Protein AF-A0A1W9R523-F1 (afdb_monomer_lite)

Sequence (179 aa):
MNIKEVKNIERLENEFDLQKASMLERKLRLLTDKHPDLKPIRKKLRELIKEYEAREWVDFENISDTKIEESDKAEMIVNYEQKFVNKRKESIRKKLKEFDMTQQDLGVLLGHPKSYMSELINGISQFTMKDLVIIHRILGTSLKTLIPTHLQSETKERVRESIRKLNKPKLGLRKADLV

Radius of gyration: 19.32 Å; chains: 1; bounding box: 48×48×49 Å

Foldseek 3Di:
DALVCLVVDPAQDFLLSLLVLVVVLVLVVVCCVVVVVSVVSSVSSVVRNVVCCVVQVPCVPPHDPVNVVRNVVSNVVVVVVVVLLVLLLVLLVVLCVVVVHDLVNLCVQLVHDPVVSVCCSSRNDDDDPSSLVSSCVPSVDDSVSVDPQADDPVVQVVVVVVCVVVPDPVDDDDPVNYD

pLDDT: mean 89.32, std 7.93, range [46.16, 97.75]

Secondary structure (DSSP, 8-state):
--TTGGGG-----SHHHHHHHHHHHHHHHHHTTT-GGGHHHHHHHHHHHHHHHHHHSS-TTS--HHHHHHHHHHHHHHHHHHHHHHHHHHHHHHHHHHTT--HHHHHHHHT--HHHHHHHHHTSSPPPHHHHHHHHHHH---HHHHS--SPPHHHHHHHHHHHHHHT-TT----GGG--

Structure (mmCIF, N/CA/C/O backbone):
data_AF-A0A1W9R523-F1
#
_entry.id   AF-A0A1W9R523-F1
#
loop_
_atom_site.group_PDB
_atom_site.id
_atom_site.type_symbol
_atom_site.label_atom_id
_atom_site.label_alt_id
_atom_site.label_comp_id
_atom_site.label_asym_id
_atom_site.label_entity_id
_atom_site.label_seq_id
_atom_site.pdbx_PDB_ins_code
_atom_site.Cartn_x
_atom_site.Cartn_y
_atom_site.Cartn_z
_atom_site.occupancy
_atom_site.B_iso_or_equiv
_atom_site.auth_seq_id
_atom_site.auth_comp_id
_atom_site.auth_asym_id
_atom_site.auth_atom_id
_atom_site.pdbx_PDB_model_num
ATOM 1 N N . MET A 1 1 ? -0.519 -2.131 -6.837 1.00 73.81 1 MET A N 1
ATOM 2 C CA . MET A 1 1 ? -0.362 -3.473 -6.246 1.00 73.81 1 MET A CA 1
ATOM 3 C C . MET A 1 1 ? -0.655 -3.463 -4.749 1.00 73.81 1 MET A C 1
ATOM 5 O O . MET A 1 1 ? 0.101 -2.896 -3.960 1.00 73.81 1 MET A O 1
ATOM 9 N N . ASN A 1 2 ? -1.743 -4.117 -4.355 1.00 81.19 2 ASN A N 1
ATOM 10 C CA . ASN A 1 2 ? -2.070 -4.491 -2.978 1.00 81.19 2 ASN A CA 1
ATOM 11 C C . ASN A 1 2 ? -2.261 -6.016 -2.858 1.00 81.19 2 ASN A C 1
ATOM 13 O O . ASN A 1 2 ? -2.304 -6.716 -3.863 1.00 81.19 2 ASN A O 1
ATOM 17 N N . ILE A 1 3 ? -2.390 -6.541 -1.633 1.00 83.94 3 ILE A N 1
ATOM 18 C CA . ILE A 1 3 ? -2.457 -7.995 -1.383 1.00 83.94 3 ILE A CA 1
ATOM 19 C C . ILE A 1 3 ? -3.607 -8.674 -2.148 1.00 83.94 3 ILE A C 1
ATOM 21 O O . ILE A 1 3 ? -3.431 -9.785 -2.644 1.00 83.94 3 ILE A O 1
ATOM 25 N N . LYS A 1 4 ? -4.773 -8.027 -2.268 1.00 83.50 4 LYS A N 1
ATOM 26 C CA . LYS A 1 4 ? -5.932 -8.603 -2.969 1.00 83.50 4 LYS A CA 1
ATOM 27 C C . LYS A 1 4 ? -5.755 -8.576 -4.491 1.00 83.50 4 LYS A C 1
ATOM 29 O O . LYS A 1 4 ? -6.160 -9.527 -5.153 1.00 83.50 4 LYS A O 1
ATOM 34 N N . GLU A 1 5 ? -5.098 -7.546 -5.021 1.00 86.38 5 GLU A N 1
ATOM 35 C CA . GLU A 1 5 ? -4.791 -7.389 -6.451 1.00 86.38 5 GLU A CA 1
ATOM 36 C C . GLU A 1 5 ? -3.804 -8.438 -6.972 1.00 86.38 5 GLU A C 1
ATOM 38 O O . GLU A 1 5 ? -3.907 -8.821 -8.132 1.00 86.38 5 GLU A O 1
ATOM 43 N N . VAL A 1 6 ? -2.896 -8.953 -6.130 1.00 89.19 6 VAL A N 1
ATOM 44 C CA . VAL A 1 6 ? -1.888 -9.962 -6.528 1.00 89.19 6 VAL A CA 1
ATOM 45 C C . VAL A 1 6 ? -2.514 -11.173 -7.220 1.00 89.19 6 VAL A C 1
ATOM 47 O O . VAL A 1 6 ? -1.904 -11.767 -8.108 1.00 89.19 6 VAL A O 1
ATOM 50 N N . LYS A 1 7 ? -3.749 -11.539 -6.855 1.00 86.50 7 LYS A N 1
ATOM 51 C CA . LYS A 1 7 ? -4.466 -12.652 -7.491 1.00 86.50 7 LYS A CA 1
ATOM 52 C C . LYS A 1 7 ? -4.590 -12.476 -9.007 1.00 86.50 7 LYS A C 1
ATOM 54 O O . LYS A 1 7 ? -4.496 -13.474 -9.714 1.00 86.50 7 LYS A O 1
ATOM 59 N N . ASN A 1 8 ? -4.691 -11.238 -9.480 1.00 89.56 8 ASN A N 1
ATOM 60 C CA . ASN A 1 8 ? -4.924 -10.891 -10.880 1.00 89.56 8 ASN A CA 1
ATOM 61 C C . ASN A 1 8 ? -3.641 -10.509 -11.633 1.00 89.56 8 ASN A C 1
ATOM 63 O O . ASN A 1 8 ? -3.706 -10.208 -12.816 1.00 89.56 8 ASN A O 1
ATOM 67 N N . ILE A 1 9 ? -2.485 -10.490 -10.964 1.00 92.44 9 ILE A N 1
ATOM 68 C CA . ILE A 1 9 ? -1.206 -10.184 -11.612 1.00 92.44 9 ILE A CA 1
ATOM 69 C C . ILE A 1 9 ? -0.705 -11.445 -12.305 1.00 92.44 9 ILE A C 1
ATOM 71 O O . ILE A 1 9 ? -0.580 -12.489 -11.662 1.00 92.44 9 ILE A O 1
ATOM 75 N N . GLU A 1 10 ? -0.442 -11.354 -13.602 1.00 92.50 10 GLU A N 1
ATOM 76 C CA . GLU A 1 10 ? 0.116 -12.461 -14.384 1.00 92.50 10 GLU A CA 1
ATOM 77 C C . GLU A 1 10 ? 1.642 -12.449 -14.363 1.00 92.50 10 GLU A C 1
ATOM 79 O O . GLU A 1 10 ? 2.243 -13.502 -14.192 1.00 92.50 10 GLU A O 1
ATOM 84 N N . ARG A 1 11 ? 2.256 -11.264 -14.457 1.00 94.69 11 ARG A N 1
ATOM 85 C CA . ARG A 1 11 ? 3.711 -11.081 -14.461 1.00 94.69 11 ARG A CA 1
ATOM 86 C C . ARG A 1 11 ? 4.110 -9.724 -13.876 1.00 94.69 11 ARG A C 1
ATOM 88 O O . ARG A 1 11 ? 3.278 -8.823 -13.784 1.00 94.69 11 ARG A O 1
ATOM 95 N N . LEU A 1 12 ? 5.375 -9.593 -13.478 1.00 95.19 12 LEU A N 1
ATOM 96 C CA . LEU A 1 12 ? 5.978 -8.316 -13.075 1.00 95.19 12 LEU A CA 1
ATOM 97 C C . LEU A 1 12 ? 6.635 -7.670 -14.303 1.00 95.19 12 LEU A C 1
ATOM 99 O O . LEU A 1 12 ? 7.341 -8.353 -15.055 1.00 95.19 12 LEU A O 1
ATOM 103 N N . GLU A 1 13 ? 6.395 -6.378 -14.519 1.00 92.56 13 GLU A N 1
ATOM 104 C CA . GLU A 1 13 ? 6.821 -5.690 -15.747 1.00 92.56 13 GLU A CA 1
ATOM 105 C C . GLU A 1 13 ? 8.107 -4.879 -15.560 1.00 92.56 13 GLU A C 1
ATOM 107 O O . GLU A 1 13 ? 8.824 -4.634 -16.522 1.00 92.56 13 GLU A O 1
ATOM 112 N N . ASN A 1 14 ? 8.400 -4.433 -14.337 1.00 91.56 14 ASN A N 1
ATOM 113 C CA . ASN A 1 14 ? 9.482 -3.487 -14.061 1.00 91.56 14 ASN A CA 1
ATOM 114 C C . ASN A 1 14 ? 10.008 -3.605 -12.618 1.00 91.56 14 ASN A C 1
ATOM 116 O O . ASN A 1 14 ? 9.437 -4.306 -11.778 1.00 91.56 14 ASN A O 1
ATOM 120 N N . GLU A 1 15 ? 11.076 -2.860 -12.311 1.00 93.50 15 GLU A N 1
ATOM 121 C CA . GLU A 1 15 ? 11.701 -2.846 -10.980 1.00 93.50 15 GLU A CA 1
ATOM 122 C C . GLU A 1 15 ? 10.746 -2.386 -9.875 1.00 93.50 15 GLU A C 1
ATOM 124 O O . GLU A 1 15 ? 10.794 -2.886 -8.753 1.00 93.50 15 GLU A O 1
ATOM 129 N N . PHE A 1 16 ? 9.819 -1.472 -10.171 1.00 91.50 16 PHE A N 1
ATOM 130 C CA . PHE A 1 16 ? 8.830 -1.044 -9.183 1.00 91.50 16 PHE A CA 1
ATOM 131 C C . PHE A 1 16 ? 7.885 -2.188 -8.793 1.00 91.50 16 PHE A C 1
ATOM 133 O O . PHE A 1 16 ? 7.612 -2.374 -7.601 1.00 91.50 16 PHE A O 1
ATOM 140 N N . ASP A 1 17 ? 7.440 -2.993 -9.759 1.00 93.81 17 ASP A N 1
ATOM 141 C CA . ASP A 1 17 ? 6.638 -4.190 -9.506 1.00 93.81 17 ASP A CA 1
ATOM 142 C C . ASP A 1 17 ? 7.416 -5.230 -8.695 1.00 93.81 17 ASP A C 1
ATOM 144 O O . ASP A 1 17 ? 6.865 -5.769 -7.730 1.00 93.81 17 ASP A O 1
ATOM 148 N N . LEU A 1 18 ? 8.696 -5.460 -9.017 1.00 95.81 18 LEU A N 1
ATOM 149 C CA . LEU A 1 18 ? 9.581 -6.342 -8.247 1.00 95.81 18 LEU A CA 1
ATOM 150 C C . LEU A 1 18 ? 9.704 -5.875 -6.793 1.00 95.81 18 LEU A C 1
ATOM 152 O O . LEU A 1 18 ? 9.422 -6.637 -5.864 1.00 95.81 18 LEU A O 1
ATOM 156 N N . GLN A 1 19 ? 10.059 -4.608 -6.575 1.00 95.31 19 GLN A N 1
ATOM 157 C CA . GLN A 1 19 ? 10.236 -4.053 -5.232 1.00 95.31 19 GLN A CA 1
ATOM 158 C C . GLN A 1 19 ? 8.928 -4.097 -4.430 1.00 95.31 19 GLN A C 1
ATOM 160 O O . GLN A 1 19 ? 8.920 -4.442 -3.239 1.00 95.31 19 GLN A O 1
ATOM 165 N N . LYS A 1 20 ? 7.786 -3.826 -5.078 1.00 93.38 20 LYS A N 1
ATOM 166 C CA . LYS A 1 20 ? 6.458 -3.981 -4.472 1.00 93.38 20 LYS A CA 1
ATOM 167 C C . LYS A 1 20 ? 6.146 -5.426 -4.108 1.00 93.38 20 LYS A C 1
ATOM 169 O O . LYS A 1 20 ? 5.708 -5.666 -2.977 1.00 93.38 20 LYS A O 1
ATOM 174 N N . ALA A 1 21 ? 6.368 -6.369 -5.017 1.00 95.81 21 ALA A N 1
ATOM 175 C CA . ALA A 1 21 ? 6.121 -7.788 -4.794 1.00 95.81 21 ALA A CA 1
ATOM 176 C C . ALA A 1 21 ? 6.970 -8.317 -3.630 1.00 95.81 21 ALA A C 1
ATOM 178 O O . ALA A 1 21 ? 6.429 -8.922 -2.700 1.00 95.81 21 ALA A O 1
ATOM 179 N N . SER A 1 22 ? 8.264 -7.996 -3.614 1.00 95.56 22 SER A N 1
ATOM 180 C CA . SER A 1 22 ? 9.211 -8.377 -2.560 1.00 95.56 22 SER A CA 1
ATOM 181 C C . SER A 1 22 ? 8.821 -7.817 -1.192 1.00 95.56 22 SER A C 1
ATOM 183 O O . SER A 1 22 ? 8.845 -8.524 -0.180 1.00 95.56 22 SER A O 1
ATOM 185 N N . MET A 1 23 ? 8.391 -6.556 -1.135 1.00 94.12 23 MET A N 1
ATOM 186 C CA . MET A 1 23 ? 7.901 -5.936 0.098 1.00 94.12 23 MET A CA 1
ATOM 187 C C . MET A 1 23 ? 6.604 -6.593 0.603 1.00 94.12 23 MET A C 1
ATOM 189 O O . MET A 1 23 ? 6.481 -6.863 1.805 1.00 94.12 23 MET A O 1
ATOM 193 N N . LEU A 1 24 ? 5.668 -6.927 -0.293 1.00 93.69 24 LEU A N 1
ATOM 194 C CA . LEU A 1 24 ? 4.448 -7.656 0.064 1.00 93.69 24 LEU A CA 1
ATOM 195 C C . LEU A 1 24 ? 4.732 -9.098 0.509 1.00 93.69 24 LEU A C 1
ATOM 197 O O . LEU A 1 24 ? 4.118 -9.542 1.479 1.00 93.69 24 LEU A O 1
ATOM 201 N N . GLU A 1 25 ? 5.668 -9.815 -0.119 1.00 95.19 25 GLU A N 1
ATOM 202 C CA . GLU A 1 25 ? 6.042 -11.185 0.274 1.00 95.19 25 GLU A CA 1
ATOM 203 C C . GLU A 1 25 ? 6.542 -11.210 1.721 1.00 95.19 25 GLU A C 1
ATOM 205 O O . GLU A 1 25 ? 6.015 -11.970 2.545 1.00 95.19 25 GLU A O 1
ATOM 210 N N . ARG A 1 26 ? 7.469 -10.299 2.062 1.00 93.25 26 ARG A N 1
ATOM 211 C CA . ARG A 1 26 ? 8.013 -10.165 3.423 1.00 93.25 26 ARG A CA 1
ATOM 212 C C . ARG A 1 26 ? 6.923 -9.853 4.440 1.00 93.25 26 ARG A C 1
ATOM 214 O O . ARG A 1 26 ? 6.937 -10.392 5.547 1.00 93.25 26 ARG A O 1
ATOM 221 N N . LYS A 1 27 ? 5.967 -8.997 4.070 1.00 90.38 27 LYS A N 1
ATOM 222 C CA . LYS A 1 27 ? 4.813 -8.670 4.913 1.00 90.38 27 LYS A CA 1
ATOM 223 C C . LYS A 1 27 ? 3.915 -9.890 5.122 1.00 90.38 27 LYS A C 1
ATOM 225 O O . LYS A 1 27 ? 3.525 -10.169 6.254 1.00 90.38 27 LYS A O 1
ATOM 230 N N . LEU A 1 28 ? 3.607 -10.630 4.057 1.00 92.31 28 LEU A N 1
ATOM 231 C CA . LEU A 1 28 ? 2.766 -11.823 4.132 1.00 92.31 28 LEU A CA 1
ATOM 232 C C . LEU A 1 28 ? 3.409 -12.926 4.966 1.00 92.31 28 LEU A C 1
ATOM 234 O O . LEU A 1 28 ? 2.690 -13.589 5.705 1.00 92.31 28 LEU A O 1
ATOM 238 N N . ARG A 1 29 ? 4.739 -13.074 4.938 1.00 91.62 29 ARG A N 1
ATOM 239 C CA . ARG A 1 29 ? 5.461 -14.016 5.809 1.00 91.62 29 ARG A CA 1
ATOM 240 C C . ARG A 1 29 ? 5.086 -13.865 7.286 1.00 91.62 29 ARG A C 1
ATOM 242 O O . ARG A 1 29 ? 4.969 -14.873 7.966 1.00 91.62 29 ARG A O 1
ATOM 249 N N . LEU A 1 30 ? 4.880 -12.635 7.763 1.00 89.69 30 LEU A N 1
ATOM 250 C CA . LEU A 1 30 ? 4.506 -12.356 9.157 1.00 89.69 30 LEU A CA 1
ATOM 251 C C . LEU A 1 30 ? 2.997 -12.485 9.418 1.00 89.69 30 LEU A C 1
ATOM 253 O O . LEU A 1 30 ? 2.573 -12.632 10.561 1.00 89.69 30 LEU A O 1
ATOM 257 N N . LEU A 1 31 ? 2.171 -12.375 8.374 1.00 89.06 31 LEU A N 1
ATOM 258 C CA . LEU A 1 31 ? 0.711 -12.401 8.491 1.00 89.06 31 LEU A CA 1
ATOM 259 C C . LEU A 1 31 ? 0.120 -13.800 8.307 1.00 89.06 31 LEU A C 1
ATOM 261 O O . LEU A 1 31 ? -0.957 -14.059 8.840 1.00 89.06 31 LEU A O 1
ATOM 265 N N . THR A 1 32 ? 0.801 -14.703 7.593 1.00 89.88 32 THR A N 1
ATOM 266 C CA . THR A 1 32 ? 0.274 -16.037 7.254 1.00 89.88 32 THR A CA 1
ATOM 267 C C . THR A 1 32 ? -0.022 -16.924 8.458 1.00 89.88 32 THR A C 1
ATOM 269 O O . THR A 1 32 ? -0.830 -17.841 8.333 1.00 89.88 32 THR A O 1
ATOM 272 N N . ASP A 1 33 ? 0.581 -16.647 9.613 1.00 86.31 33 ASP A N 1
ATOM 273 C CA . ASP A 1 33 ? 0.308 -17.387 10.850 1.00 86.31 33 ASP A CA 1
ATOM 274 C C . ASP A 1 33 ? -1.087 -17.062 11.399 1.00 86.31 33 ASP A C 1
ATOM 276 O O . ASP A 1 33 ? -1.775 -17.931 11.926 1.00 86.31 33 ASP A O 1
ATOM 280 N N . LYS A 1 34 ? -1.526 -15.807 11.234 1.00 85.44 34 LYS A N 1
ATOM 281 C CA . LYS A 1 34 ? -2.843 -15.317 11.678 1.00 85.44 34 LYS A CA 1
ATOM 282 C C . LYS A 1 34 ? -3.904 -15.386 10.582 1.00 85.44 34 LYS A C 1
ATOM 284 O O . LYS A 1 34 ? -5.091 -15.415 10.888 1.00 85.44 34 LYS A O 1
ATOM 289 N N . HIS A 1 35 ? -3.471 -15.401 9.325 1.00 87.00 35 HIS A N 1
ATOM 290 C CA . HIS A 1 35 ? -4.318 -15.428 8.136 1.00 87.00 35 HIS A CA 1
ATOM 291 C C . HIS A 1 35 ? -3.822 -16.514 7.165 1.00 87.00 35 HIS A C 1
ATOM 293 O O . HIS A 1 35 ? -3.113 -16.213 6.195 1.00 87.00 35 HIS A O 1
ATOM 299 N N . PRO A 1 36 ? -4.132 -17.800 7.430 1.00 89.31 36 PRO A N 1
ATOM 300 C CA . PRO A 1 36 ? -3.664 -18.915 6.602 1.00 89.31 36 PRO A CA 1
ATOM 301 C C . PRO A 1 36 ? -4.130 -18.842 5.141 1.00 89.31 36 PRO A C 1
ATOM 303 O O . PRO A 1 36 ? -3.449 -19.353 4.252 1.00 89.31 36 PRO A O 1
ATOM 306 N N . ASP A 1 37 ? -5.247 -18.165 4.883 1.00 89.94 37 ASP A N 1
ATOM 307 C CA . ASP A 1 37 ? -5.812 -17.879 3.560 1.00 89.94 37 ASP A CA 1
ATOM 308 C C . ASP A 1 37 ? -4.894 -17.018 2.673 1.00 89.94 37 ASP A C 1
ATOM 310 O O . ASP A 1 37 ? -5.040 -17.010 1.450 1.00 89.94 37 ASP A O 1
ATOM 314 N N . LEU A 1 38 ? -3.892 -16.351 3.258 1.00 92.00 38 LEU A N 1
ATOM 315 C CA . LEU A 1 38 ? -2.888 -15.580 2.520 1.00 92.00 38 LEU A CA 1
ATOM 316 C C . LEU A 1 38 ? -1.725 -16.437 1.993 1.00 92.00 38 LEU A C 1
ATOM 318 O O . LEU A 1 38 ? -0.921 -15.944 1.197 1.00 92.00 38 LEU A O 1
ATOM 322 N N . LYS A 1 39 ? -1.613 -17.714 2.394 1.00 94.06 39 LYS A N 1
ATOM 323 C CA . LYS A 1 39 ? -0.529 -18.611 1.941 1.00 94.06 39 LYS A CA 1
ATOM 324 C C . LYS A 1 39 ? -0.465 -18.755 0.411 1.00 94.06 39 LYS A C 1
ATOM 326 O O . LYS A 1 39 ? 0.639 -18.619 -0.120 1.00 94.06 39 LYS A O 1
ATOM 331 N N . PRO A 1 40 ? -1.582 -18.960 -0.321 1.00 94.62 40 PRO A N 1
ATOM 332 C CA . PRO A 1 40 ? -1.551 -19.029 -1.782 1.00 94.62 40 PRO A CA 1
ATOM 333 C C . PRO A 1 40 ? -1.063 -17.727 -2.425 1.00 94.62 40 PRO A C 1
ATOM 335 O O . PRO A 1 40 ? -0.279 -17.765 -3.368 1.00 94.62 40 PRO A O 1
ATOM 338 N N . ILE A 1 41 ? -1.457 -16.571 -1.876 1.00 94.31 41 ILE A N 1
ATOM 339 C CA . ILE A 1 41 ? -1.023 -15.257 -2.378 1.00 94.31 41 ILE A CA 1
ATOM 340 C C . ILE A 1 41 ? 0.489 -15.090 -2.195 1.00 94.31 41 ILE A C 1
ATOM 342 O O . ILE A 1 41 ? 1.184 -14.672 -3.117 1.00 94.31 41 ILE A O 1
ATOM 346 N N . ARG A 1 42 ? 1.022 -15.471 -1.028 1.00 95.00 42 ARG A N 1
ATOM 347 C CA . ARG A 1 42 ? 2.468 -15.445 -0.772 1.00 95.00 42 ARG A CA 1
ATOM 348 C C . ARG A 1 42 ? 3.234 -16.372 -1.716 1.00 95.00 42 ARG A C 1
ATOM 350 O O . ARG A 1 42 ? 4.301 -15.992 -2.186 1.00 95.00 42 ARG A O 1
ATOM 357 N N . LYS A 1 43 ? 2.705 -17.569 -1.994 1.00 95.62 43 LYS A N 1
ATOM 358 C CA . LYS A 1 43 ? 3.307 -18.498 -2.960 1.00 95.62 43 LYS A CA 1
ATOM 359 C C . LYS A 1 43 ? 3.375 -17.864 -4.352 1.00 95.62 43 LYS A C 1
ATOM 361 O O . LYS A 1 43 ? 4.455 -17.824 -4.926 1.00 95.62 43 LYS A O 1
ATOM 366 N N . LYS A 1 44 ? 2.268 -17.279 -4.818 1.00 96.00 44 LYS A N 1
ATOM 367 C CA . LYS A 1 44 ? 2.210 -16.575 -6.104 1.00 96.00 44 LYS A CA 1
ATOM 368 C C . LYS A 1 44 ? 3.221 -15.426 -6.191 1.00 96.00 44 LYS A C 1
ATOM 370 O O . LYS A 1 44 ? 3.918 -15.316 -7.188 1.00 96.00 44 LYS A O 1
ATOM 375 N N . LEU A 1 45 ? 3.370 -14.612 -5.139 1.00 96.75 45 LEU A N 1
ATOM 376 C CA . LEU A 1 45 ? 4.399 -13.559 -5.115 1.00 96.75 45 LEU A CA 1
ATOM 377 C C . LEU A 1 45 ? 5.811 -14.118 -5.297 1.00 96.75 45 LEU A C 1
ATOM 379 O O . LEU A 1 45 ? 6.594 -13.533 -6.031 1.00 96.75 45 LEU A O 1
ATOM 383 N N . ARG A 1 46 ? 6.139 -15.245 -4.658 1.00 96.81 46 ARG A N 1
ATOM 384 C CA . ARG A 1 46 ? 7.461 -15.875 -4.808 1.00 96.81 46 ARG A CA 1
ATOM 385 C C . ARG A 1 46 ? 7.712 -16.360 -6.227 1.00 96.81 46 ARG A C 1
ATOM 387 O O . ARG A 1 46 ? 8.831 -16.238 -6.705 1.00 96.81 46 ARG A O 1
ATOM 394 N N . GLU A 1 47 ? 6.691 -16.921 -6.867 1.00 97.38 47 GLU A N 1
ATOM 395 C CA . GLU A 1 47 ? 6.770 -17.367 -8.261 1.00 97.38 47 GLU A CA 1
ATOM 396 C C . GLU A 1 47 ? 7.000 -16.170 -9.193 1.00 97.38 47 GLU A C 1
ATOM 398 O O . GLU A 1 47 ? 7.958 -16.189 -9.957 1.00 97.38 47 GLU A O 1
ATOM 403 N N . LEU A 1 48 ? 6.220 -15.095 -9.032 1.00 97.75 48 LEU A N 1
ATOM 404 C CA . LEU A 1 48 ? 6.359 -13.848 -9.795 1.00 97.75 48 LEU A CA 1
ATOM 405 C C . LEU A 1 48 ? 7.738 -13.188 -9.626 1.00 97.75 48 LEU A C 1
ATOM 407 O O . LEU A 1 48 ? 8.341 -12.756 -10.605 1.00 97.75 48 LEU A O 1
ATOM 411 N N . ILE A 1 49 ? 8.240 -13.113 -8.387 1.00 97.31 49 ILE A N 1
ATOM 412 C CA . ILE A 1 49 ? 9.569 -12.562 -8.078 1.00 97.31 49 ILE A CA 1
ATOM 413 C C . ILE A 1 49 ? 10.651 -13.402 -8.757 1.00 97.31 49 ILE A C 1
ATOM 415 O O . ILE A 1 49 ? 11.474 -12.860 -9.487 1.00 97.31 49 ILE A O 1
ATOM 419 N N . LYS A 1 50 ? 10.604 -14.728 -8.573 1.00 96.88 50 LYS A N 1
ATOM 420 C CA . LYS A 1 50 ? 11.588 -15.648 -9.150 1.00 96.88 50 LYS A CA 1
ATOM 421 C C . LYS A 1 50 ? 11.614 -15.569 -10.676 1.00 96.88 50 LYS A C 1
ATOM 423 O O . LYS A 1 50 ? 12.689 -15.615 -11.259 1.00 96.88 50 LYS A O 1
ATOM 428 N N . GLU A 1 51 ? 10.451 -15.485 -11.318 1.00 96.88 51 GLU A N 1
ATOM 429 C CA . GLU A 1 51 ? 10.347 -15.357 -12.774 1.00 96.88 51 GLU A CA 1
ATOM 430 C C . GLU A 1 51 ? 10.992 -14.060 -13.276 1.00 96.88 51 GLU A C 1
ATOM 432 O O . GLU A 1 51 ? 11.762 -14.090 -14.233 1.00 96.88 51 GLU A O 1
ATOM 437 N N . TYR A 1 52 ? 10.722 -12.933 -12.611 1.00 96.38 52 TYR A N 1
ATOM 438 C CA . TYR A 1 52 ? 11.305 -11.644 -12.979 1.00 96.38 52 TYR A CA 1
ATOM 439 C C . TYR A 1 52 ? 12.825 -11.624 -12.779 1.00 96.38 52 TYR A C 1
ATOM 441 O O . TYR A 1 52 ? 13.560 -11.243 -13.687 1.00 96.38 52 TYR A O 1
ATOM 449 N N . GLU A 1 53 ? 13.311 -12.080 -11.621 1.00 95.19 53 GLU A N 1
ATOM 450 C CA . GLU A 1 53 ? 14.749 -12.176 -11.330 1.00 95.19 53 GLU A CA 1
ATOM 451 C C . GLU A 1 53 ? 15.460 -13.089 -12.340 1.00 95.19 53 GLU A C 1
ATOM 453 O O . GLU A 1 53 ? 16.528 -12.746 -12.840 1.00 95.19 53 GLU A O 1
ATOM 458 N N . ALA A 1 54 ? 14.827 -14.201 -12.728 1.00 94.44 54 ALA A N 1
ATOM 459 C CA . ALA A 1 54 ? 15.341 -15.115 -13.746 1.00 94.44 54 ALA A CA 1
ATOM 460 C C . ALA A 1 54 ? 15.306 -14.555 -15.184 1.00 94.44 54 ALA A C 1
ATOM 462 O O . ALA A 1 54 ? 15.855 -15.176 -16.091 1.00 94.44 54 ALA A O 1
ATOM 463 N N . ARG A 1 55 ? 14.662 -13.413 -15.424 1.00 93.44 55 ARG A N 1
ATOM 464 C CA . ARG A 1 55 ? 14.660 -12.741 -16.731 1.00 93.44 55 ARG A CA 1
ATOM 465 C C . ARG A 1 55 ? 15.608 -11.548 -16.759 1.00 93.44 55 ARG A C 1
ATOM 467 O O . ARG A 1 55 ? 16.303 -11.347 -17.745 1.00 93.44 55 ARG A O 1
ATOM 474 N N . GLU A 1 56 ? 15.618 -10.769 -15.683 1.00 91.75 56 GLU A N 1
ATOM 475 C CA . GLU A 1 56 ? 16.233 -9.438 -15.642 1.00 91.75 56 GLU A CA 1
ATOM 476 C C . GLU A 1 56 ? 17.542 -9.387 -14.841 1.00 91.75 56 GLU A C 1
ATOM 478 O O . GLU A 1 56 ? 18.318 -8.454 -15.020 1.00 91.75 56 GLU A O 1
ATOM 483 N N . TRP A 1 57 ? 17.784 -10.366 -13.961 1.00 91.06 57 TRP A N 1
ATOM 484 C CA . TRP A 1 57 ? 18.884 -10.358 -12.985 1.00 91.06 57 TRP A CA 1
ATOM 485 C C . TRP A 1 57 ? 19.703 -11.664 -12.988 1.00 91.06 57 TRP A C 1
ATOM 487 O O . TRP A 1 57 ? 20.378 -11.969 -12.012 1.00 91.06 57 TRP A O 1
ATOM 497 N N . VAL A 1 58 ? 19.655 -12.463 -14.062 1.00 87.81 58 VAL A N 1
ATOM 498 C CA . VAL A 1 58 ? 20.408 -13.737 -14.144 1.00 87.81 58 VAL A CA 1
ATOM 499 C C . VAL A 1 58 ? 21.904 -13.519 -14.291 1.00 87.81 58 VAL A C 1
ATOM 501 O O . VAL A 1 58 ? 22.694 -14.217 -13.658 1.00 87.81 58 VAL A O 1
ATOM 504 N N . ASP A 1 59 ? 22.288 -12.585 -15.155 1.00 87.12 59 ASP A N 1
ATOM 505 C CA . ASP A 1 59 ? 23.681 -12.345 -15.505 1.00 87.12 59 ASP A CA 1
ATOM 506 C C . ASP A 1 59 ? 24.252 -11.205 -14.663 1.00 87.12 59 ASP A C 1
ATOM 508 O O . ASP A 1 59 ? 24.345 -10.063 -15.108 1.00 87.12 59 ASP A O 1
ATOM 512 N N . PHE A 1 60 ? 24.598 -11.526 -13.414 1.00 79.38 60 PHE A N 1
ATOM 513 C CA . PHE A 1 60 ? 25.100 -10.553 -12.443 1.00 79.38 60 PHE A CA 1
ATOM 514 C C . PHE A 1 60 ? 26.393 -9.847 -12.871 1.00 79.38 60 PHE A C 1
ATOM 516 O O . PHE A 1 60 ? 26.683 -8.771 -12.351 1.00 79.38 60 PHE A O 1
ATOM 523 N N . GLU A 1 61 ? 27.162 -10.424 -13.797 1.00 80.44 61 GLU A N 1
ATOM 524 C CA . GLU A 1 61 ? 28.424 -9.836 -14.256 1.00 80.44 61 GLU A CA 1
ATOM 525 C C . GLU A 1 61 ? 28.222 -8.760 -15.333 1.00 80.44 61 GLU A C 1
ATOM 527 O O . GLU A 1 61 ? 29.089 -7.905 -15.500 1.00 80.44 61 GLU A O 1
ATOM 532 N N . ASN A 1 62 ? 27.067 -8.747 -16.014 1.00 87.62 62 ASN A N 1
ATOM 533 C CA . ASN A 1 62 ? 26.776 -7.833 -17.127 1.00 87.62 62 ASN A CA 1
ATOM 534 C C . ASN A 1 62 ? 25.570 -6.907 -16.875 1.00 87.62 62 ASN A C 1
ATOM 536 O O . ASN A 1 62 ? 24.969 -6.391 -17.822 1.00 87.62 62 ASN A O 1
ATOM 540 N N . ILE A 1 63 ? 25.198 -6.672 -15.613 1.00 88.75 63 ILE A N 1
ATOM 541 C CA . ILE A 1 63 ? 24.130 -5.720 -15.273 1.00 88.75 63 ILE A CA 1
ATOM 542 C C . ILE A 1 63 ? 24.611 -4.296 -15.564 1.00 88.75 63 ILE A C 1
ATOM 544 O O . ILE A 1 63 ? 25.661 -3.873 -15.086 1.00 88.75 63 ILE A O 1
ATOM 548 N N . SER A 1 64 ? 23.822 -3.529 -16.318 1.00 90.31 64 SER A N 1
ATOM 549 C CA . SER A 1 64 ? 24.141 -2.132 -16.601 1.00 90.31 64 SER A CA 1
ATOM 550 C C . SER A 1 64 ? 23.914 -1.227 -15.386 1.00 90.31 64 SER A C 1
ATOM 552 O O . SER A 1 64 ? 22.948 -1.392 -14.637 1.00 90.31 64 SER A O 1
ATOM 554 N N . ASP A 1 65 ? 24.727 -0.176 -15.261 1.00 91.62 65 ASP A N 1
ATOM 555 C CA . ASP A 1 65 ? 24.541 0.869 -14.241 1.00 91.62 65 ASP A CA 1
ATOM 556 C C . ASP A 1 65 ? 23.132 1.482 -14.292 1.00 91.62 65 ASP A C 1
ATOM 558 O O . ASP A 1 65 ? 22.521 1.769 -13.264 1.00 91.62 65 ASP A O 1
ATOM 562 N N . THR A 1 66 ? 22.559 1.614 -15.492 1.00 90.56 66 THR A N 1
ATOM 563 C CA . THR A 1 66 ? 21.190 2.118 -15.673 1.00 90.56 66 THR A CA 1
ATOM 564 C C . THR A 1 66 ? 20.141 1.232 -15.003 1.00 90.56 66 THR A C 1
ATOM 566 O O . THR A 1 66 ? 19.193 1.753 -14.419 1.00 90.56 66 THR A O 1
ATOM 569 N N . LYS A 1 67 ? 20.309 -0.095 -15.045 1.00 90.31 67 LYS A N 1
ATOM 570 C CA . LYS A 1 67 ? 19.395 -1.056 -14.415 1.00 90.31 67 LYS A CA 1
ATOM 571 C C . LYS A 1 67 ? 19.503 -0.995 -12.891 1.00 90.31 67 LYS A C 1
ATOM 573 O O . LYS A 1 67 ? 18.485 -1.044 -12.200 1.00 90.31 67 LYS A O 1
ATOM 578 N N . ILE A 1 68 ? 20.719 -0.825 -12.370 1.00 91.88 68 ILE A N 1
ATOM 579 C CA . ILE A 1 68 ? 20.959 -0.599 -10.938 1.00 91.88 68 ILE A CA 1
ATOM 580 C C . ILE A 1 68 ? 20.259 0.689 -10.491 1.00 91.88 68 ILE A C 1
ATOM 582 O O . ILE A 1 68 ? 19.479 0.663 -9.541 1.00 91.88 68 ILE A O 1
ATOM 586 N N . GLU A 1 69 ? 20.427 1.789 -11.229 1.00 92.19 69 GLU A N 1
ATOM 587 C CA . GLU A 1 69 ? 19.744 3.047 -10.919 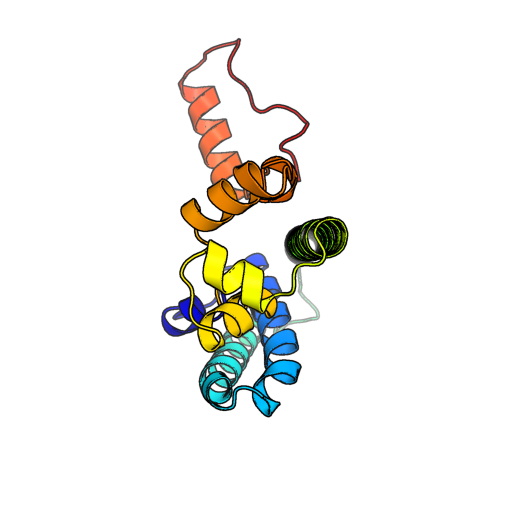1.00 92.19 69 GLU A CA 1
ATOM 588 C C . GLU A 1 69 ? 18.211 2.931 -10.946 1.00 92.19 69 GLU A C 1
ATOM 590 O O . GLU A 1 69 ? 17.524 3.573 -10.147 1.00 92.19 69 GLU A O 1
ATOM 595 N N . GLU A 1 70 ? 17.649 2.174 -11.892 1.00 90.50 70 GLU A N 1
ATOM 596 C CA . GLU A 1 70 ? 16.208 1.903 -11.950 1.00 90.50 70 GLU A CA 1
ATOM 597 C C . GLU A 1 70 ? 15.730 1.148 -10.707 1.00 90.50 70 GLU A C 1
ATOM 599 O O . GLU A 1 70 ? 14.697 1.513 -10.132 1.00 90.50 70 GLU A O 1
ATOM 604 N N . SER A 1 71 ? 16.501 0.154 -10.261 1.00 92.31 71 SER A N 1
ATOM 605 C CA . SER A 1 71 ? 16.225 -0.611 -9.044 1.00 92.31 71 SER A CA 1
ATOM 606 C C . SER A 1 71 ? 16.275 0.271 -7.795 1.00 92.31 71 SER A C 1
ATOM 608 O O . SER A 1 71 ? 15.314 0.295 -7.020 1.00 92.31 71 SER A O 1
ATOM 610 N N . ASP A 1 72 ? 17.315 1.095 -7.653 1.00 92.69 72 ASP A N 1
ATOM 611 C CA . ASP A 1 72 ? 17.471 2.025 -6.528 1.00 92.69 72 ASP A CA 1
ATOM 612 C C . ASP A 1 72 ? 16.319 3.040 -6.465 1.00 92.69 72 ASP A C 1
ATOM 614 O O . ASP A 1 72 ? 15.742 3.309 -5.401 1.00 92.69 72 ASP A O 1
ATOM 618 N N . LYS A 1 73 ? 15.927 3.595 -7.622 1.00 90.88 73 LYS A N 1
ATOM 619 C CA . LYS A 1 73 ? 14.777 4.508 -7.733 1.00 90.88 73 LYS A CA 1
ATOM 620 C C . LYS A 1 73 ? 13.482 3.798 -7.338 1.00 90.88 73 LYS A C 1
ATOM 622 O O . LYS A 1 73 ? 12.689 4.355 -6.573 1.00 90.88 73 LYS A O 1
ATOM 627 N N . ALA A 1 74 ? 13.262 2.578 -7.823 1.00 91.00 74 ALA A N 1
ATOM 628 C CA . ALA A 1 74 ? 12.091 1.780 -7.478 1.00 91.00 74 ALA A CA 1
ATOM 629 C C . ALA A 1 74 ? 12.022 1.491 -5.971 1.00 91.00 74 ALA A C 1
ATOM 631 O O . ALA A 1 74 ? 10.968 1.687 -5.351 1.00 91.00 74 ALA A O 1
ATOM 632 N N . GLU A 1 75 ? 13.139 1.097 -5.359 1.00 93.12 75 GLU A N 1
ATOM 633 C CA . GLU A 1 75 ? 13.219 0.835 -3.925 1.00 93.12 75 GLU A CA 1
ATOM 634 C C . GLU A 1 75 ? 12.901 2.100 -3.113 1.00 93.12 75 GLU A C 1
ATOM 636 O O . GLU A 1 75 ? 12.089 2.065 -2.179 1.00 93.12 75 GLU A O 1
ATOM 641 N N . MET A 1 76 ? 13.468 3.246 -3.503 1.00 90.69 76 MET A N 1
ATOM 642 C CA . MET A 1 76 ? 13.215 4.533 -2.853 1.00 90.69 76 MET A CA 1
ATOM 643 C C . MET A 1 76 ? 11.723 4.888 -2.846 1.00 90.69 76 MET A C 1
ATOM 645 O O . MET A 1 76 ? 11.183 5.268 -1.798 1.00 90.69 76 MET A O 1
ATOM 649 N N . ILE A 1 77 ? 11.041 4.725 -3.984 1.00 87.75 77 ILE A N 1
ATOM 650 C CA . ILE A 1 77 ? 9.603 5.003 -4.114 1.00 87.75 77 ILE A CA 1
ATOM 651 C C . ILE A 1 77 ? 8.800 4.055 -3.216 1.00 87.75 77 ILE A C 1
ATOM 653 O O . ILE A 1 77 ? 7.942 4.500 -2.445 1.00 87.75 77 ILE A O 1
ATOM 657 N N . VAL A 1 78 ? 9.091 2.751 -3.251 1.00 90.12 78 VAL A N 1
ATOM 658 C CA . VAL A 1 78 ? 8.400 1.759 -2.412 1.00 90.12 78 VAL A CA 1
ATOM 659 C C . VAL A 1 78 ? 8.584 2.062 -0.922 1.00 90.12 78 VAL A C 1
ATOM 661 O O . VAL A 1 78 ? 7.611 2.020 -0.157 1.00 90.12 78 VAL A O 1
ATOM 664 N N . ASN A 1 79 ? 9.796 2.434 -0.513 1.00 90.75 79 ASN A N 1
ATOM 665 C CA . ASN A 1 79 ? 10.120 2.828 0.854 1.00 90.75 79 ASN A CA 1
ATOM 666 C C . ASN A 1 79 ? 9.379 4.105 1.276 1.00 90.75 79 ASN A C 1
ATOM 668 O O . ASN A 1 79 ? 8.870 4.186 2.401 1.00 90.75 79 ASN A O 1
ATOM 672 N N . TYR A 1 80 ? 9.266 5.093 0.386 1.00 88.44 80 TYR A N 1
ATOM 673 C CA . TYR A 1 80 ? 8.476 6.297 0.634 1.00 88.44 80 TYR A CA 1
ATOM 674 C C . TYR A 1 80 ? 6.991 5.966 0.846 1.00 88.44 80 TYR A C 1
ATOM 676 O O . TYR A 1 80 ? 6.392 6.402 1.836 1.00 88.44 80 TYR A O 1
ATOM 684 N N . GLU A 1 81 ? 6.395 5.146 -0.024 1.00 87.75 81 GLU A N 1
ATOM 685 C CA . GLU A 1 81 ? 4.999 4.721 0.121 1.00 87.75 81 GLU A CA 1
ATOM 686 C C . GLU A 1 81 ? 4.773 3.959 1.439 1.00 87.75 81 GLU A C 1
ATOM 688 O O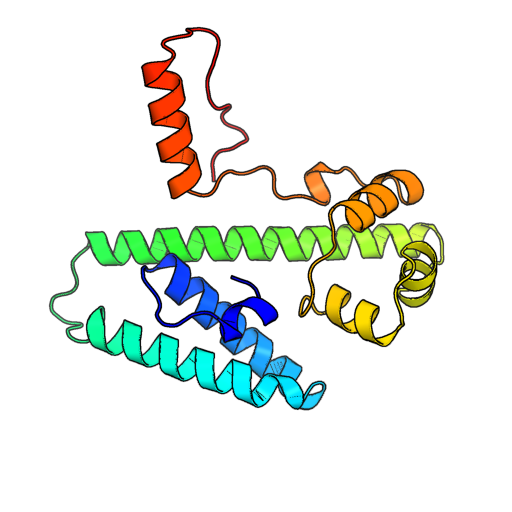 . GLU A 1 81 ? 3.776 4.183 2.134 1.00 87.75 81 GLU A O 1
ATOM 693 N N . GLN A 1 82 ? 5.722 3.109 1.845 1.00 88.31 82 GLN A N 1
ATOM 694 C CA . GLN A 1 82 ? 5.640 2.385 3.114 1.00 88.31 82 GLN A CA 1
ATOM 695 C C . GLN A 1 82 ? 5.704 3.333 4.321 1.00 88.31 82 GLN A C 1
ATOM 697 O O . GLN A 1 82 ? 4.912 3.194 5.262 1.00 88.31 82 GLN A O 1
ATOM 702 N N . LYS A 1 83 ? 6.594 4.334 4.287 1.00 89.94 83 LYS A N 1
ATOM 703 C CA . LYS A 1 83 ? 6.657 5.398 5.304 1.00 89.94 83 LYS A CA 1
ATOM 704 C C . LYS A 1 83 ? 5.339 6.168 5.376 1.00 89.94 83 LYS A C 1
ATOM 706 O O . LYS A 1 83 ? 4.853 6.431 6.477 1.00 89.94 83 LYS A O 1
ATOM 711 N N . PHE A 1 84 ? 4.722 6.471 4.233 1.00 89.94 84 PHE A N 1
ATOM 712 C CA . PHE A 1 84 ? 3.418 7.133 4.185 1.00 89.94 84 PHE A CA 1
ATOM 713 C C . PHE A 1 84 ? 2.332 6.305 4.888 1.00 89.94 84 PHE A C 1
ATOM 715 O O . PHE A 1 84 ? 1.602 6.823 5.737 1.00 89.94 84 PHE A O 1
ATOM 722 N N . VAL A 1 85 ? 2.233 5.011 4.570 1.00 88.44 85 VAL A N 1
ATOM 723 C CA . VAL A 1 85 ? 1.248 4.102 5.181 1.00 88.44 85 VAL A CA 1
ATOM 724 C C . VAL A 1 85 ? 1.449 3.999 6.696 1.00 88.44 85 VAL A C 1
ATOM 726 O O . VAL A 1 85 ? 0.473 4.050 7.450 1.00 88.44 85 VAL A O 1
ATOM 729 N N . ASN A 1 86 ? 2.700 3.915 7.155 1.00 88.88 86 ASN A N 1
ATOM 730 C CA . ASN A 1 86 ? 3.017 3.868 8.584 1.00 88.88 86 ASN A CA 1
ATOM 731 C C . ASN A 1 86 ? 2.620 5.172 9.290 1.00 88.88 86 ASN A C 1
ATOM 733 O O . ASN A 1 86 ? 1.896 5.128 10.285 1.00 88.88 86 ASN A O 1
ATOM 737 N N . LYS A 1 87 ? 2.977 6.328 8.718 1.00 91.44 87 LYS A N 1
ATOM 738 C CA . LYS A 1 87 ? 2.608 7.647 9.253 1.00 91.44 87 LYS A CA 1
ATOM 739 C C . LYS A 1 87 ? 1.092 7.835 9.330 1.00 91.44 87 LYS A C 1
ATOM 741 O O . LYS A 1 87 ? 0.579 8.333 10.331 1.00 91.44 87 LYS A O 1
ATOM 746 N N . ARG A 1 88 ? 0.357 7.401 8.300 1.00 91.62 88 ARG A N 1
ATOM 747 C CA . ARG A 1 88 ? -1.115 7.403 8.300 1.00 91.62 88 ARG A CA 1
ATOM 748 C C . ARG A 1 88 ? -1.657 6.599 9.482 1.00 91.62 88 ARG A C 1
ATOM 750 O O . ARG A 1 88 ? -2.494 7.091 10.235 1.00 91.62 88 ARG A O 1
ATOM 757 N N . LYS A 1 89 ? -1.168 5.369 9.654 1.00 89.38 89 LYS A N 1
ATOM 758 C CA . LYS A 1 89 ? -1.589 4.450 10.720 1.00 89.38 89 LYS A CA 1
ATOM 759 C C . LYS A 1 89 ? -1.305 5.013 12.111 1.00 89.38 89 LYS A C 1
ATOM 761 O O . LYS A 1 89 ? -2.154 4.905 12.993 1.00 89.38 89 LYS A O 1
ATOM 766 N N . GLU A 1 90 ? -0.145 5.625 12.306 1.00 92.31 90 GLU A N 1
ATOM 767 C CA . GLU A 1 90 ? 0.216 6.299 13.556 1.00 92.31 90 GLU A CA 1
ATOM 768 C C . GLU A 1 90 ? -0.675 7.508 13.832 1.00 92.31 90 GLU A C 1
ATOM 770 O O . GLU A 1 90 ? -1.187 7.635 14.942 1.00 92.31 90 GLU A O 1
ATOM 775 N N . SER A 1 91 ? -0.938 8.341 12.821 1.00 93.62 91 SER A N 1
ATOM 776 C CA . SER A 1 91 ? -1.826 9.500 12.953 1.00 93.62 91 SER A CA 1
ATOM 777 C C . SER A 1 91 ? -3.239 9.091 13.364 1.00 93.62 91 SER A C 1
ATOM 779 O O . SER A 1 91 ? -3.800 9.679 14.286 1.00 93.62 91 SER A O 1
ATOM 781 N N . ILE A 1 92 ? -3.802 8.063 12.719 1.00 91.69 92 ILE A N 1
ATOM 782 C CA . ILE A 1 92 ? -5.129 7.539 13.069 1.00 91.69 92 ILE A CA 1
ATOM 783 C C . ILE A 1 92 ? -5.116 7.012 14.506 1.00 91.69 92 ILE A C 1
ATOM 785 O O . ILE A 1 92 ? -5.969 7.387 15.301 1.00 91.69 92 ILE A O 1
ATOM 789 N N . ARG A 1 93 ? -4.124 6.192 14.878 1.00 91.75 93 ARG A N 1
ATOM 790 C CA . ARG A 1 93 ? -4.012 5.647 16.243 1.00 91.75 93 ARG A CA 1
ATOM 791 C C . ARG A 1 93 ? -3.882 6.728 17.306 1.00 91.75 93 ARG A C 1
ATOM 793 O O . ARG A 1 93 ? -4.474 6.583 18.368 1.00 91.75 93 ARG A O 1
ATOM 800 N N . LYS A 1 94 ? -3.106 7.778 17.034 1.00 94.50 94 LYS A N 1
ATOM 801 C CA . LYS A 1 94 ? -2.964 8.914 17.944 1.00 94.50 94 LYS A CA 1
ATOM 802 C C . LYS A 1 94 ? -4.316 9.586 18.160 1.00 94.50 94 LYS A C 1
ATOM 804 O O . LYS A 1 94 ? -4.706 9.766 19.304 1.00 94.50 94 LYS A O 1
ATOM 809 N N . LYS A 1 95 ? -5.053 9.866 17.081 1.00 94.75 95 LYS A N 1
ATOM 810 C CA . LYS A 1 95 ? -6.390 10.451 17.191 1.00 94.75 95 LYS A CA 1
ATOM 811 C C . LYS A 1 95 ? -7.373 9.562 17.933 1.00 94.75 95 LYS A C 1
ATOM 813 O O . LYS A 1 95 ? -8.070 10.066 18.793 1.00 94.75 95 LYS A O 1
ATOM 818 N N . LEU A 1 96 ? -7.390 8.257 17.676 1.00 94.00 96 LEU A N 1
ATOM 819 C CA . LEU A 1 96 ? -8.257 7.351 18.432 1.00 94.00 96 LEU A CA 1
ATOM 820 C C . LEU A 1 96 ? -7.982 7.425 19.940 1.00 94.00 96 LEU A C 1
ATOM 822 O O . LEU A 1 96 ? -8.924 7.529 20.712 1.00 94.00 96 LEU A O 1
ATOM 826 N N . LYS A 1 97 ? -6.706 7.463 20.351 1.00 94.88 97 LYS A N 1
ATOM 827 C CA . LYS A 1 97 ? -6.336 7.636 21.7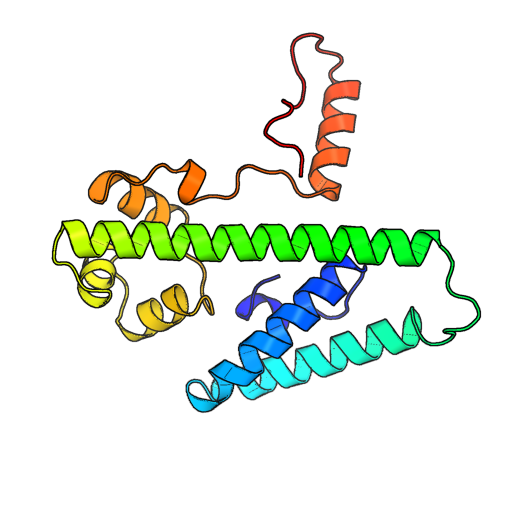64 1.00 94.88 97 LYS A CA 1
ATOM 828 C C . LYS A 1 97 ? -6.789 8.975 22.350 1.00 94.88 97 LYS A C 1
ATOM 830 O O . LYS A 1 97 ? -7.170 9.003 23.505 1.00 94.88 97 LYS A O 1
ATOM 835 N N . GLU A 1 98 ? -6.748 10.063 21.578 1.00 95.81 98 GLU A N 1
ATOM 836 C CA . GLU A 1 98 ? -7.232 11.383 22.027 1.00 95.81 98 GLU A CA 1
ATOM 837 C C . GLU A 1 98 ? -8.742 11.391 22.332 1.00 95.81 98 GLU A C 1
ATOM 839 O O . GLU A 1 98 ? -9.196 12.241 23.089 1.00 95.81 98 GLU A O 1
ATOM 844 N N . PHE A 1 99 ? -9.502 10.456 21.756 1.00 94.50 99 PHE A N 1
ATOM 845 C CA . PHE A 1 99 ? -10.942 10.294 21.974 1.00 94.50 99 PHE A CA 1
ATOM 846 C C . PHE A 1 99 ? -11.291 9.054 22.816 1.00 94.50 99 PHE A C 1
ATOM 848 O O . PHE A 1 99 ? -12.446 8.638 22.814 1.00 94.50 99 PHE A O 1
ATOM 855 N N . ASP A 1 100 ? -10.308 8.419 23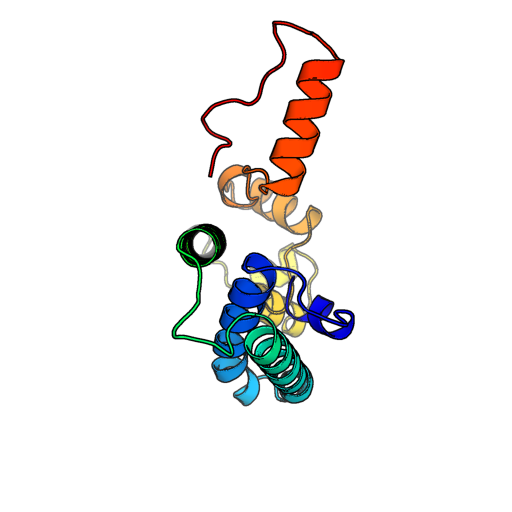.465 1.00 95.69 100 ASP A N 1
ATOM 856 C CA . ASP A 1 100 ? -10.477 7.152 24.198 1.00 95.69 100 ASP A CA 1
ATOM 857 C C . ASP A 1 100 ? -11.144 6.029 23.371 1.00 95.69 100 ASP A C 1
ATOM 859 O O . ASP A 1 100 ? -11.800 5.130 23.894 1.00 95.69 100 ASP A O 1
ATOM 863 N N . MET A 1 101 ? -10.947 6.051 22.048 1.00 94.69 101 MET A N 1
ATOM 864 C CA . MET A 1 101 ? -11.517 5.089 21.108 1.00 94.69 101 MET A CA 1
ATOM 865 C C . MET A 1 101 ? -10.568 3.922 20.824 1.00 94.69 101 MET A C 1
ATOM 867 O O . MET A 1 101 ? -9.353 4.069 20.644 1.00 94.69 101 MET A O 1
ATOM 871 N N . THR A 1 102 ? -11.145 2.739 20.660 1.00 91.88 102 THR A N 1
ATOM 872 C CA . THR A 1 102 ? -10.461 1.540 20.178 1.00 91.88 102 THR A CA 1
ATOM 873 C C . THR A 1 102 ? -10.552 1.406 18.652 1.00 91.88 102 THR A C 1
ATOM 875 O O . THR A 1 102 ? -11.266 2.126 17.953 1.00 91.88 102 THR A O 1
ATOM 878 N N . GLN A 1 103 ? -9.837 0.424 18.091 1.00 86.81 103 GLN A N 1
ATOM 879 C CA . GLN A 1 103 ? -9.989 0.070 16.672 1.00 86.81 103 GLN A CA 1
ATOM 880 C C . GLN A 1 103 ? -11.378 -0.501 16.349 1.00 86.81 103 GLN A C 1
ATOM 882 O O . GLN A 1 103 ? -11.802 -0.424 15.198 1.00 86.81 103 GLN A O 1
ATOM 887 N N . GLN A 1 104 ? -12.066 -1.090 17.335 1.00 90.69 104 GLN A N 1
ATOM 888 C CA . GLN A 1 104 ? -13.422 -1.608 17.145 1.00 90.69 104 GLN A CA 1
ATOM 889 C C . GLN A 1 104 ? -14.419 -0.454 17.031 1.00 90.69 104 GLN A C 1
ATOM 891 O O . GLN A 1 104 ? -15.253 -0.483 16.132 1.00 90.69 104 GLN A O 1
ATOM 896 N N . ASP A 1 105 ? -14.249 0.598 17.833 1.00 94.06 105 ASP A N 1
ATOM 897 C CA . ASP A 1 105 ? -15.089 1.803 17.770 1.00 94.06 105 ASP A CA 1
ATOM 898 C C . ASP A 1 105 ? -14.923 2.529 16.434 1.00 94.06 105 ASP A C 1
ATOM 900 O O . ASP A 1 105 ? -15.904 2.939 15.815 1.00 94.06 105 ASP A O 1
ATOM 904 N N . LEU A 1 106 ? -13.688 2.602 15.919 1.00 93.12 106 LEU A N 1
ATOM 905 C CA . LEU A 1 106 ? -13.459 3.072 14.552 1.00 93.12 106 LEU A CA 1
ATOM 906 C C . LEU A 1 106 ? -14.184 2.189 13.524 1.00 93.12 106 LEU A C 1
ATOM 908 O O . LEU A 1 106 ? -14.713 2.701 12.545 1.00 93.12 106 LEU A O 1
ATOM 912 N N . GLY A 1 107 ? -14.231 0.874 13.738 1.00 94.12 107 GLY A N 1
ATOM 913 C CA . GLY A 1 107 ? -15.001 -0.044 12.899 1.00 94.12 107 GLY A CA 1
ATOM 914 C C . GLY A 1 107 ? -16.483 0.273 12.861 1.00 94.12 107 GLY A C 1
ATOM 915 O O . GLY A 1 107 ? -17.050 0.383 11.777 1.00 94.12 107 GLY A O 1
ATOM 916 N N . VAL A 1 108 ? -17.084 0.492 14.031 1.00 94.88 108 VAL A N 1
ATOM 917 C CA . VAL A 1 108 ? -18.487 0.907 14.157 1.00 94.88 108 VAL A CA 1
ATOM 918 C C . VAL A 1 108 ? -18.721 2.225 13.418 1.00 94.88 108 VAL A C 1
ATOM 920 O O . VAL A 1 108 ? -19.646 2.310 12.613 1.00 94.88 108 VAL A O 1
ATOM 923 N N . LEU A 1 109 ? -17.841 3.214 13.607 1.00 94.00 109 LEU A N 1
ATOM 924 C CA . LEU A 1 109 ? -17.929 4.517 12.939 1.00 94.00 109 LEU A CA 1
ATOM 925 C C . LEU A 1 109 ? -17.883 4.402 11.406 1.00 94.00 109 LEU A C 1
ATOM 927 O O . LEU A 1 109 ? -18.585 5.125 10.702 1.00 94.00 109 LEU A O 1
ATOM 931 N N . LEU A 1 110 ? -17.039 3.511 10.886 1.00 94.25 110 LEU A N 1
ATOM 932 C CA . LEU A 1 110 ? -16.881 3.299 9.448 1.00 94.25 110 LEU A CA 1
ATOM 933 C C . LEU A 1 110 ? -17.931 2.344 8.856 1.00 94.25 110 LEU A C 1
ATOM 935 O O . LEU A 1 110 ? -18.043 2.251 7.634 1.00 94.25 110 LEU A O 1
ATOM 939 N N . GLY A 1 111 ? -18.712 1.656 9.694 1.00 94.38 111 GLY A N 1
ATOM 940 C CA . GLY A 1 111 ? -19.678 0.645 9.264 1.00 94.38 111 GLY A CA 1
ATOM 941 C C . GLY A 1 111 ? -19.028 -0.670 8.825 1.00 94.38 111 GLY A C 1
ATOM 942 O O . GLY A 1 111 ? -19.556 -1.353 7.950 1.00 94.38 111 GLY A O 1
ATOM 943 N N . HIS A 1 112 ? -17.880 -1.021 9.412 1.00 94.56 112 HIS A N 1
ATOM 944 C CA . HIS A 1 112 ? -17.091 -2.200 9.050 1.00 94.56 112 HIS A CA 1
ATOM 945 C C . HIS A 1 112 ? -17.111 -3.271 10.145 1.00 94.56 112 HIS A C 1
ATOM 947 O O . HIS A 1 112 ? -16.930 -2.951 11.323 1.00 94.56 112 HIS A O 1
ATOM 953 N N . PRO A 1 113 ? -17.240 -4.565 9.790 1.00 92.00 113 PRO A N 1
ATOM 954 C CA . PRO A 1 113 ? -17.155 -5.643 10.766 1.00 92.00 113 PRO A CA 1
ATOM 955 C C . PRO A 1 113 ? -15.737 -5.761 11.339 1.00 92.00 113 PRO A C 1
ATOM 957 O O . PRO A 1 113 ? -14.742 -5.408 10.700 1.00 92.00 113 PRO A O 1
ATOM 960 N N . LYS A 1 114 ? -15.626 -6.338 12.541 1.00 88.69 114 LYS A N 1
ATOM 961 C CA . LYS A 1 114 ? -14.350 -6.505 13.260 1.00 88.69 114 LYS A CA 1
ATOM 962 C C . LYS A 1 114 ? -13.276 -7.229 12.435 1.00 88.69 114 LYS A C 1
ATOM 964 O O . LYS A 1 114 ? -12.107 -6.849 12.490 1.00 88.69 114 LYS A O 1
ATOM 969 N N . SER A 1 115 ? -13.664 -8.245 11.661 1.00 87.31 115 SER A N 1
ATOM 970 C CA . SER A 1 115 ? -12.761 -8.974 10.759 1.00 87.31 115 SER A CA 1
ATOM 971 C C . SER A 1 115 ? -12.174 -8.058 9.681 1.00 87.31 115 SER A C 1
ATOM 973 O O . SER A 1 115 ? -10.956 -7.999 9.524 1.00 87.31 115 SER A O 1
ATOM 975 N N . TYR A 1 116 ? -13.017 -7.268 9.012 1.00 88.38 116 TYR A N 1
ATOM 976 C CA . TYR A 1 116 ? -12.583 -6.329 7.978 1.00 88.38 116 TYR A CA 1
ATOM 977 C C . TYR A 1 116 ? -11.744 -5.180 8.551 1.00 88.38 116 TYR A C 1
ATOM 979 O O . TYR A 1 116 ? -10.736 -4.792 7.963 1.00 88.38 116 TYR A O 1
ATOM 987 N N . MET A 1 117 ? -12.066 -4.694 9.753 1.00 90.00 117 MET A N 1
ATOM 988 C CA . MET A 1 117 ? -11.210 -3.722 10.441 1.00 90.00 117 MET A CA 1
ATOM 989 C C . MET A 1 117 ? -9.813 -4.264 10.735 1.00 90.00 117 MET A C 1
ATOM 991 O O . MET A 1 117 ? -8.831 -3.544 10.551 1.00 90.00 117 MET A O 1
ATOM 995 N N . SER A 1 118 ? -9.695 -5.531 11.140 1.00 85.06 118 SER A N 1
ATOM 996 C CA . SER A 1 118 ? -8.386 -6.174 11.297 1.00 85.06 118 SER A CA 1
ATOM 997 C C . SER A 1 118 ? -7.609 -6.175 9.975 1.00 85.06 118 SER A C 1
ATOM 999 O O . SER A 1 118 ? -6.433 -5.799 9.947 1.0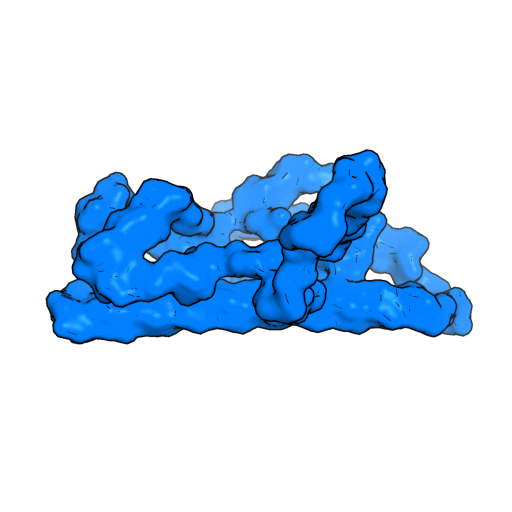0 85.06 118 SER A O 1
ATOM 1001 N N . GLU A 1 119 ? -8.269 -6.503 8.858 1.00 88.62 119 GLU A N 1
ATOM 1002 C CA . GLU A 1 119 ? -7.652 -6.441 7.527 1.00 88.62 119 GLU A CA 1
ATOM 1003 C C . GLU A 1 119 ? -7.169 -5.030 7.169 1.00 88.62 119 GLU A C 1
ATOM 1005 O O . GLU A 1 119 ? -6.051 -4.884 6.670 1.00 88.62 119 GLU A O 1
ATOM 1010 N N . LEU A 1 120 ? -7.974 -3.997 7.432 1.00 88.31 120 LEU A N 1
ATOM 1011 C CA . LEU A 1 120 ? -7.625 -2.596 7.172 1.00 88.31 120 LEU A CA 1
ATOM 1012 C C . LEU A 1 120 ? -6.404 -2.153 7.989 1.00 88.31 120 LEU A C 1
ATOM 1014 O O . LEU A 1 120 ? -5.451 -1.589 7.451 1.00 88.31 120 LEU A O 1
ATOM 1018 N N . ILE A 1 121 ? -6.385 -2.456 9.289 1.00 81.69 121 ILE A N 1
ATOM 1019 C CA . ILE A 1 121 ? -5.293 -2.064 10.193 1.00 81.69 121 ILE A CA 1
ATOM 1020 C C . ILE A 1 121 ? -3.988 -2.802 9.869 1.00 81.69 121 ILE A C 1
ATOM 1022 O O . ILE A 1 121 ? -2.892 -2.233 10.004 1.00 81.69 121 ILE A O 1
ATOM 1026 N N . ASN A 1 122 ? -4.084 -4.058 9.433 1.00 82.25 122 ASN A N 1
ATOM 1027 C CA . ASN A 1 122 ? -2.938 -4.845 8.979 1.00 82.25 122 ASN A CA 1
ATOM 1028 C C . ASN A 1 122 ? -2.549 -4.520 7.526 1.00 82.25 122 ASN A C 1
ATOM 1030 O O . ASN A 1 122 ? -1.480 -4.921 7.063 1.00 82.25 122 ASN A O 1
ATOM 1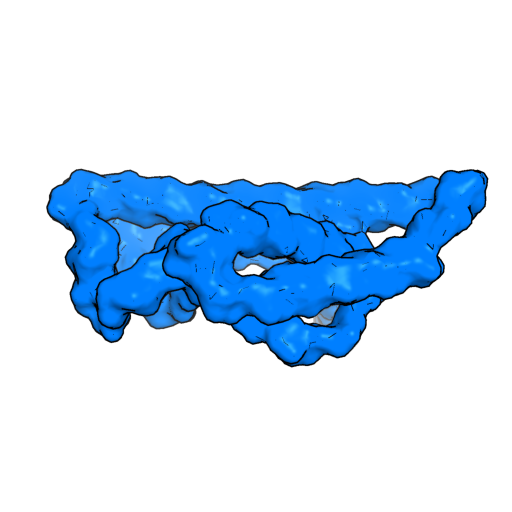034 N N . GLY A 1 123 ? -3.360 -3.735 6.813 1.00 82.31 123 GLY A N 1
ATOM 1035 C CA . GLY A 1 123 ? -3.142 -3.349 5.421 1.00 82.31 123 GLY A CA 1
ATOM 1036 C C . GLY A 1 123 ? -3.201 -4.538 4.460 1.00 82.31 123 GLY A C 1
ATOM 1037 O O . GLY A 1 123 ? -2.417 -4.575 3.511 1.00 82.31 123 GLY A O 1
ATOM 1038 N N . ILE A 1 124 ? -4.042 -5.528 4.771 1.00 85.50 124 ILE A N 1
ATOM 1039 C CA . ILE A 1 124 ? -4.518 -6.560 3.836 1.00 85.50 124 ILE A CA 1
ATOM 1040 C C . ILE A 1 124 ? -5.561 -5.927 2.910 1.00 85.50 124 ILE A C 1
ATOM 1042 O O . ILE A 1 124 ? -5.504 -6.101 1.695 1.00 85.50 124 ILE A O 1
ATOM 1046 N N . SER A 1 125 ? -6.455 -5.130 3.501 1.00 87.12 125 SER A N 1
ATOM 1047 C CA . SER A 1 125 ? -7.414 -4.273 2.807 1.00 87.12 125 SER A CA 1
ATOM 1048 C C . SER A 1 125 ? -6.987 -2.807 2.892 1.00 87.12 125 SER A C 1
ATOM 1050 O O . SER A 1 125 ? -6.221 -2.419 3.778 1.00 87.12 125 SER A O 1
ATOM 1052 N N . GLN A 1 126 ? -7.476 -1.987 1.964 1.00 88.88 126 GLN A N 1
ATOM 1053 C CA . GLN A 1 126 ? -7.246 -0.544 1.953 1.00 88.88 126 GLN A CA 1
ATOM 1054 C C . GLN A 1 126 ? -8.489 0.200 2.433 1.00 88.88 126 GLN A C 1
ATOM 1056 O O . GLN A 1 126 ? -9.612 -0.206 2.144 1.00 88.88 126 GLN A O 1
ATOM 1061 N N . PHE A 1 127 ? -8.276 1.316 3.130 1.00 91.50 127 PHE A N 1
ATOM 1062 C CA . PHE A 1 127 ? -9.354 2.257 3.416 1.00 91.50 127 PHE A CA 1
ATOM 1063 C C . PHE A 1 127 ? -9.913 2.808 2.107 1.00 91.50 127 PHE A C 1
ATOM 1065 O O . PHE A 1 127 ? -9.153 3.254 1.243 1.00 91.50 127 PHE A O 1
ATOM 1072 N N . THR A 1 128 ? -11.233 2.814 1.985 1.00 92.31 128 THR A N 1
ATOM 1073 C CA . THR A 1 128 ? -11.918 3.463 0.870 1.00 92.31 128 THR A CA 1
ATOM 1074 C C . THR A 1 128 ? -11.837 4.982 1.009 1.00 92.31 128 THR A C 1
ATOM 1076 O O . THR A 1 128 ? -11.607 5.518 2.095 1.00 92.31 128 THR A O 1
ATOM 1079 N N . MET A 1 129 ? -12.091 5.711 -0.079 1.00 92.75 129 MET A N 1
ATOM 1080 C CA . MET A 1 129 ? -12.188 7.173 -0.015 1.00 92.75 129 MET A CA 1
ATOM 1081 C C . MET A 1 129 ? -13.255 7.642 0.980 1.00 92.75 129 MET A C 1
ATOM 1083 O O . MET A 1 129 ? -13.020 8.604 1.708 1.00 92.75 129 MET A O 1
ATOM 1087 N N . LYS A 1 130 ? -14.390 6.933 1.064 1.00 94.50 130 LYS A N 1
ATOM 1088 C CA . LYS A 1 130 ? -15.437 7.202 2.058 1.00 94.50 130 LYS A CA 1
ATOM 1089 C C . LYS A 1 130 ? -14.884 7.080 3.479 1.00 94.50 130 LYS A C 1
ATOM 1091 O O . LYS A 1 130 ? -15.083 7.993 4.276 1.00 94.50 130 LYS A O 1
ATOM 1096 N N . ASP A 1 131 ? -14.136 6.014 3.769 1.00 94.38 131 ASP A N 1
ATOM 1097 C CA . ASP A 1 131 ? -13.539 5.812 5.094 1.00 94.38 131 ASP A CA 1
ATOM 1098 C C . ASP A 1 131 ? -12.578 6.947 5.459 1.00 94.38 131 ASP A C 1
ATOM 1100 O O . ASP A 1 131 ? -12.634 7.494 6.559 1.00 94.38 131 ASP A O 1
ATOM 1104 N N . LEU A 1 132 ? -11.713 7.340 4.519 1.00 94.62 132 LEU A N 1
ATOM 1105 C CA . LEU A 1 132 ? -10.740 8.413 4.732 1.00 94.62 132 LEU A CA 1
ATOM 1106 C C . LEU A 1 132 ? -11.423 9.770 4.943 1.00 94.62 132 LEU A C 1
ATOM 1108 O O . LEU A 1 132 ? -10.962 10.562 5.766 1.00 94.62 132 LEU A O 1
ATOM 1112 N N . VAL A 1 133 ? -12.534 10.034 4.251 1.00 95.12 133 VAL A N 1
ATOM 1113 C CA . VAL A 1 133 ? -13.345 11.241 4.463 1.00 95.12 133 VAL A CA 1
ATOM 1114 C C . VAL A 1 133 ? -13.994 11.229 5.847 1.00 95.12 133 VAL A C 1
ATOM 1116 O O . VAL A 1 133 ? -13.944 12.252 6.530 1.00 95.12 133 VAL A O 1
ATOM 1119 N N . ILE A 1 134 ? -14.546 10.098 6.299 1.00 95.31 134 ILE A N 1
ATOM 1120 C CA . ILE A 1 134 ? -15.120 9.977 7.651 1.00 95.31 134 ILE A CA 1
ATOM 1121 C C . ILE A 1 134 ? -14.036 10.218 8.708 1.00 95.31 134 ILE A C 1
ATOM 1123 O O . ILE A 1 134 ? -14.216 11.059 9.584 1.00 95.31 134 ILE A O 1
ATOM 1127 N N . ILE A 1 135 ? -12.875 9.568 8.585 1.00 94.69 135 ILE A N 1
ATOM 1128 C CA . ILE A 1 135 ? -11.730 9.769 9.489 1.00 94.69 135 ILE A CA 1
ATOM 1129 C C . ILE A 1 135 ? -11.308 11.242 9.517 1.00 94.69 135 ILE A C 1
ATOM 1131 O O . ILE A 1 135 ? -11.074 11.797 10.589 1.00 94.69 135 ILE A O 1
ATOM 1135 N N . HIS A 1 136 ? -11.224 11.892 8.355 1.00 96.00 136 HIS A N 1
ATOM 1136 C CA . HIS A 1 136 ? -10.890 13.311 8.274 1.00 96.00 136 HIS A CA 1
ATOM 1137 C C . HIS A 1 136 ? -11.903 14.184 9.021 1.00 96.00 136 HIS A C 1
ATOM 1139 O O . HIS A 1 136 ? -11.504 15.043 9.808 1.00 96.00 136 HIS A O 1
ATOM 1145 N N . ARG A 1 137 ? -13.199 13.966 8.775 1.00 95.75 137 ARG A N 1
ATOM 1146 C CA . ARG A 1 137 ? -14.278 14.799 9.317 1.00 95.75 137 ARG A CA 1
ATOM 1147 C C . ARG A 1 137 ? -14.504 14.587 10.807 1.00 95.75 137 ARG A C 1
ATOM 1149 O O . ARG A 1 137 ? -14.746 15.563 11.503 1.00 95.75 137 ARG A O 1
ATOM 1156 N N . ILE A 1 138 ? -14.410 13.348 11.281 1.00 94.31 138 ILE A N 1
ATOM 1157 C CA . ILE A 1 138 ? -14.718 12.997 12.670 1.00 94.31 138 ILE A CA 1
ATOM 1158 C C . ILE A 1 138 ? -13.485 13.131 13.564 1.00 94.31 138 ILE A C 1
ATOM 1160 O O . ILE A 1 138 ? -13.562 13.733 14.626 1.00 94.31 138 ILE A O 1
ATOM 1164 N N . LEU A 1 139 ? -12.325 12.627 13.127 1.00 93.19 139 LEU A N 1
ATOM 1165 C CA . LEU A 1 139 ? -11.103 12.635 13.943 1.00 93.19 139 LEU A CA 1
ATOM 1166 C C . LEU A 1 139 ? -10.222 13.875 13.711 1.00 93.19 139 LEU A C 1
ATOM 1168 O O . LEU A 1 139 ? -9.135 13.981 14.283 1.00 93.19 139 LEU A O 1
ATOM 1172 N N . GLY A 1 140 ? -10.628 14.785 12.818 1.00 92.12 140 GLY A N 1
ATOM 1173 C CA . GLY A 1 140 ? -9.891 16.015 12.509 1.00 92.12 140 GLY A CA 1
ATOM 1174 C C . GLY A 1 140 ? -8.501 15.780 11.902 1.00 92.12 140 GLY A C 1
ATOM 1175 O O . GLY A 1 140 ? -7.623 16.636 12.004 1.00 92.12 140 GLY A O 1
ATOM 1176 N N . THR A 1 141 ? -8.250 14.612 11.300 1.00 92.12 141 THR A N 1
ATOM 1177 C CA . THR A 1 141 ? -6.951 14.309 10.674 1.00 92.12 141 THR A CA 1
ATOM 1178 C C . THR A 1 141 ? -6.889 14.908 9.276 1.00 92.12 141 THR A C 1
ATOM 1180 O O . THR A 1 141 ? -7.795 14.698 8.478 1.00 92.12 141 THR A O 1
ATOM 1183 N N . SER A 1 142 ? -5.814 15.617 8.930 1.00 92.81 142 SER A N 1
ATOM 1184 C CA . SER A 1 142 ? -5.652 16.196 7.588 1.00 92.81 142 SER A CA 1
ATOM 1185 C C . SER A 1 142 ? -5.702 15.133 6.484 1.00 92.81 142 SER A C 1
ATOM 1187 O O . SER A 1 142 ? -4.996 14.126 6.558 1.00 92.81 142 SER A O 1
ATOM 1189 N N . LEU A 1 143 ? -6.456 15.389 5.405 1.00 91.06 143 LEU A N 1
ATOM 1190 C CA . LEU A 1 143 ? -6.489 14.504 4.231 1.00 91.06 143 LEU A CA 1
ATOM 1191 C C . LEU A 1 143 ? -5.098 14.283 3.623 1.00 91.06 143 LEU A C 1
ATOM 1193 O O . LEU A 1 143 ? -4.823 13.193 3.138 1.00 91.06 143 LEU A O 1
ATOM 1197 N N . LYS A 1 144 ? -4.186 15.258 3.727 1.00 90.69 144 LYS A N 1
ATOM 1198 C CA . LYS A 1 144 ? -2.790 15.113 3.268 1.00 90.69 144 LYS A CA 1
ATOM 1199 C C . LYS A 1 144 ? -2.007 14.050 4.050 1.00 90.69 144 LYS A C 1
ATOM 1201 O O . LYS A 1 144 ? -1.010 13.528 3.569 1.00 90.69 144 LYS A O 1
ATOM 1206 N N . THR A 1 145 ? -2.434 13.741 5.272 1.00 90.69 145 THR A N 1
ATOM 1207 C CA . THR A 1 145 ? -1.878 12.654 6.094 1.00 90.69 145 THR A CA 1
ATOM 1208 C C . THR A 1 145 ? -2.560 11.317 5.792 1.00 90.69 145 THR A C 1
ATOM 1210 O O . THR A 1 145 ? -1.993 10.256 6.046 1.00 90.69 145 THR A O 1
ATOM 1213 N N . LEU A 1 146 ? -3.774 11.360 5.238 1.00 91.19 146 LEU A N 1
ATOM 1214 C CA . LEU A 1 146 ? -4.608 10.195 4.958 1.00 91.19 146 LEU A CA 1
ATOM 1215 C C . LEU A 1 146 ? -4.490 9.686 3.522 1.00 91.19 146 LEU A C 1
ATOM 1217 O O . LEU A 1 146 ? -4.719 8.506 3.292 1.00 91.19 146 LEU A O 1
ATOM 1221 N N . ILE A 1 147 ? -4.133 10.534 2.563 1.00 89.31 147 ILE A N 1
ATOM 1222 C CA . ILE A 1 147 ? -4.069 10.202 1.137 1.00 89.31 147 ILE A CA 1
ATOM 1223 C C . ILE A 1 147 ? -2.691 10.604 0.605 1.00 89.31 147 ILE A C 1
ATOM 1225 O O . ILE A 1 147 ? -2.244 11.715 0.902 1.00 89.31 147 ILE A O 1
ATOM 1229 N N . PRO A 1 148 ? -1.999 9.739 -0.161 1.00 84.06 148 PRO A N 1
ATOM 1230 C CA . PRO A 1 148 ? -0.749 10.121 -0.798 1.00 84.06 148 PRO A CA 1
ATOM 1231 C C . PRO A 1 148 ? -1.032 11.215 -1.830 1.00 84.06 148 PRO A C 1
ATOM 1233 O O . PRO A 1 148 ? -1.913 11.058 -2.669 1.00 84.06 148 PRO A O 1
ATOM 1236 N N . THR A 1 149 ? -0.302 12.326 -1.766 1.00 81.94 149 THR A N 1
ATOM 1237 C CA . THR A 1 149 ? -0.492 13.467 -2.680 1.00 81.94 149 THR A CA 1
ATOM 1238 C C . THR A 1 149 ? 0.567 13.545 -3.780 1.00 81.94 149 THR A C 1
ATOM 1240 O O . THR A 1 149 ? 0.593 14.519 -4.520 1.00 81.94 149 THR A O 1
ATOM 1243 N N . HIS A 1 150 ? 1.451 12.551 -3.880 1.00 77.31 150 HIS A N 1
ATOM 1244 C CA . HIS A 1 150 ? 2.458 12.472 -4.937 1.00 77.31 150 HIS A CA 1
ATOM 1245 C C . HIS A 1 150 ? 1.907 11.715 -6.150 1.00 77.31 150 HIS A C 1
ATOM 1247 O O . HIS A 1 150 ? 1.022 10.868 -6.020 1.00 77.31 150 HIS A O 1
ATOM 1253 N N . LEU A 1 151 ? 2.453 12.011 -7.328 1.00 76.19 151 LEU A N 1
ATOM 1254 C CA . LEU A 1 151 ? 2.165 11.267 -8.551 1.00 76.19 151 LEU A CA 1
ATOM 1255 C C . LEU A 1 151 ? 3.237 10.198 -8.763 1.00 76.19 151 LEU A C 1
ATOM 1257 O O . LEU A 1 151 ? 4.426 10.496 -8.670 1.00 76.19 151 LEU A O 1
ATOM 1261 N N . GLN A 1 152 ? 2.819 8.979 -9.102 1.00 74.12 152 GLN A N 1
ATOM 1262 C CA . GLN A 1 152 ? 3.744 7.939 -9.560 1.00 74.12 152 GLN A CA 1
ATOM 1263 C C . GLN A 1 152 ? 4.399 8.346 -10.886 1.00 74.12 152 GLN A C 1
ATOM 1265 O O . GLN A 1 152 ? 3.781 9.054 -11.687 1.00 74.12 152 GLN A O 1
ATOM 1270 N N . SER A 1 153 ? 5.633 7.892 -11.119 1.00 72.62 153 SER A N 1
ATOM 1271 C CA . SER A 1 153 ? 6.497 8.336 -12.224 1.00 72.62 153 SER A CA 1
ATOM 1272 C C . SER A 1 153 ? 5.826 8.274 -13.598 1.00 72.62 153 SER A C 1
ATOM 1274 O O . SER A 1 153 ? 5.846 9.260 -14.327 1.00 72.62 153 SER A O 1
ATOM 1276 N N . GLU A 1 154 ? 5.141 7.177 -13.923 1.00 73.19 154 GLU A N 1
ATOM 1277 C CA . GLU A 1 154 ? 4.442 7.028 -15.207 1.00 73.19 154 GLU A CA 1
ATOM 1278 C C . GLU A 1 154 ? 3.326 8.074 -15.382 1.00 73.19 154 GLU A C 1
ATOM 1280 O O . GLU A 1 154 ? 3.240 8.780 -16.389 1.00 73.19 154 GLU A O 1
ATOM 1285 N N . THR A 1 155 ? 2.488 8.244 -14.354 1.00 81.19 155 THR A N 1
ATOM 1286 C CA . THR A 1 155 ? 1.409 9.242 -14.383 1.00 81.19 155 THR A CA 1
ATOM 1287 C C . THR A 1 155 ? 1.973 10.659 -14.429 1.00 81.19 155 THR A C 1
ATOM 1289 O O . THR A 1 155 ? 1.426 11.519 -15.117 1.00 81.19 155 THR A O 1
ATOM 1292 N N . LYS A 1 156 ? 3.074 10.910 -13.721 1.00 82.94 156 LYS A N 1
ATOM 1293 C CA . LYS A 1 156 ? 3.779 12.191 -13.692 1.00 82.94 156 LYS A CA 1
ATOM 1294 C C . LYS A 1 156 ? 4.299 12.569 -15.077 1.00 82.94 156 LYS A C 1
ATOM 1296 O O . LYS A 1 156 ? 4.052 13.699 -15.497 1.00 82.94 156 LYS A O 1
ATOM 1301 N N . GLU A 1 157 ? 4.935 11.649 -15.802 1.00 83.25 157 GLU A N 1
ATOM 1302 C CA . GLU A 1 157 ? 5.389 11.903 -17.177 1.00 83.25 157 GLU A CA 1
ATOM 1303 C C . GLU A 1 157 ? 4.218 12.136 -18.130 1.00 83.25 157 GLU A C 1
ATOM 1305 O O . GLU A 1 157 ? 4.174 13.164 -18.808 1.00 83.25 157 GLU A O 1
ATOM 1310 N N . ARG A 1 158 ? 3.180 11.294 -18.078 1.00 87.81 158 ARG A N 1
ATOM 1311 C CA . ARG A 1 158 ? 1.962 11.494 -18.882 1.00 87.81 158 ARG A CA 1
ATOM 1312 C C . ARG A 1 158 ? 1.309 12.860 -18.631 1.00 87.81 158 ARG A C 1
ATOM 1314 O O . ARG A 1 158 ? 0.854 13.528 -19.565 1.00 87.81 158 ARG A O 1
ATOM 1321 N N . VAL A 1 159 ? 1.256 13.304 -17.372 1.00 87.94 159 VAL A N 1
ATOM 1322 C CA . VAL A 1 159 ? 0.725 14.627 -17.004 1.00 87.94 159 VAL A CA 1
ATOM 1323 C C . VAL A 1 159 ? 1.646 15.742 -17.501 1.00 87.94 159 VAL A C 1
ATOM 1325 O O . VAL A 1 159 ? 1.144 16.728 -18.039 1.00 87.94 159 VAL A O 1
ATOM 1328 N N . ARG A 1 160 ? 2.974 15.600 -17.392 1.00 87.56 160 ARG A N 1
ATOM 1329 C CA . ARG A 1 160 ? 3.943 16.574 -17.932 1.00 87.56 160 ARG A CA 1
ATOM 1330 C C . ARG A 1 160 ? 3.792 16.747 -19.436 1.00 87.56 160 ARG A C 1
ATOM 1332 O O . ARG A 1 160 ? 3.727 17.882 -19.906 1.00 87.56 160 ARG A O 1
ATOM 1339 N N . GLU A 1 161 ? 3.689 15.654 -20.180 1.00 90.75 161 GLU A N 1
ATOM 1340 C CA . GLU A 1 161 ? 3.441 15.692 -21.622 1.00 90.75 161 GLU A CA 1
ATOM 1341 C C . GLU A 1 161 ? 2.115 16.373 -21.952 1.00 90.75 161 GLU A C 1
ATOM 1343 O O . GLU A 1 161 ? 2.054 17.217 -22.845 1.00 90.75 161 GLU A O 1
ATOM 1348 N N . SER A 1 162 ? 1.060 16.062 -21.198 1.00 92.56 162 SER A N 1
ATOM 1349 C CA . SER A 1 162 ? -0.252 16.690 -21.375 1.00 92.56 162 SER A CA 1
ATOM 1350 C C . SER A 1 162 ? -0.197 18.198 -21.110 1.00 92.56 162 SER A C 1
ATOM 1352 O O . SER A 1 162 ? -0.737 18.978 -21.889 1.00 92.56 162 SER A O 1
ATOM 1354 N N . ILE A 1 163 ? 0.513 18.639 -20.065 1.00 92.00 163 ILE A N 1
ATOM 1355 C CA . ILE A 1 163 ? 0.724 20.065 -19.765 1.00 92.00 163 ILE A CA 1
ATOM 1356 C C . ILE A 1 163 ? 1.493 20.754 -20.900 1.00 92.00 163 ILE A C 1
ATOM 1358 O O . ILE A 1 163 ? 1.094 21.842 -21.323 1.00 92.00 163 ILE A O 1
ATOM 1362 N N . ARG A 1 164 ? 2.549 20.116 -21.432 1.00 90.88 164 ARG A N 1
ATOM 1363 C CA . ARG A 1 164 ? 3.302 20.624 -22.595 1.00 90.88 164 ARG A CA 1
ATOM 1364 C C . ARG A 1 164 ? 2.390 20.790 -23.814 1.00 90.88 164 ARG A C 1
ATOM 1366 O O . ARG A 1 164 ? 2.413 21.847 -24.434 1.00 90.88 164 ARG A O 1
ATOM 1373 N N . LYS A 1 165 ? 1.540 19.797 -24.104 1.00 93.75 165 LYS A N 1
ATOM 1374 C CA . LYS A 1 165 ? 0.560 19.840 -25.208 1.00 93.75 165 LYS A CA 1
ATOM 1375 C C . LYS A 1 165 ? -0.485 20.945 -25.031 1.00 93.75 165 LYS A C 1
ATOM 1377 O O . LYS A 1 165 ? -0.847 21.599 -26.001 1.00 93.75 165 LYS A O 1
ATOM 1382 N N . LEU A 1 166 ? -0.955 21.181 -23.805 1.00 94.12 166 LEU A N 1
ATOM 1383 C CA . LEU A 1 166 ? -1.937 22.232 -23.507 1.00 94.12 166 LEU A CA 1
ATOM 1384 C C . LEU A 1 166 ? -1.362 23.652 -23.631 1.00 94.12 166 LEU A C 1
ATOM 1386 O O . LEU A 1 166 ? -2.135 24.602 -23.781 1.00 94.12 166 LEU A O 1
ATOM 1390 N N . ASN A 1 167 ? -0.033 23.796 -23.547 1.00 90.62 167 ASN A N 1
ATOM 1391 C CA . ASN A 1 167 ? 0.708 25.051 -23.690 1.00 90.62 167 ASN A CA 1
ATOM 1392 C C . ASN A 1 167 ? 0.101 26.216 -22.878 1.00 90.62 167 ASN A C 1
ATOM 1394 O O . ASN A 1 167 ? -0.103 27.327 -23.373 1.00 90.62 167 ASN A O 1
ATOM 1398 N N . LYS A 1 168 ? -0.263 25.948 -21.616 1.00 93.50 168 LYS A N 1
ATOM 1399 C CA . LYS A 1 168 ? -0.800 26.957 -20.692 1.00 93.50 168 LYS A CA 1
ATOM 1400 C C . LYS A 1 168 ? 0.292 27.370 -19.697 1.00 93.50 168 LYS A C 1
ATOM 1402 O O . LYS A 1 168 ? 0.594 26.590 -18.800 1.00 93.50 168 LYS A O 1
ATOM 1407 N N . PRO A 1 169 ? 0.834 28.600 -19.766 1.00 84.56 169 PRO A N 1
ATOM 1408 C CA . PRO A 1 169 ? 2.017 29.000 -18.990 1.00 84.56 169 PRO A CA 1
ATOM 1409 C C . PRO A 1 169 ? 1.796 29.050 -17.469 1.00 84.56 169 PRO A C 1
ATOM 1411 O O . PRO A 1 169 ? 2.751 29.009 -16.703 1.00 84.56 169 PRO A O 1
ATOM 1414 N N . LYS A 1 170 ? 0.538 29.125 -17.012 1.00 88.56 170 LYS A N 1
ATOM 1415 C CA . LYS A 1 170 ? 0.179 29.095 -15.582 1.00 88.56 170 LYS A CA 1
ATOM 1416 C C . LYS A 1 170 ? -0.024 27.675 -15.032 1.00 88.56 170 LYS A C 1
ATOM 1418 O O . LYS A 1 170 ? -0.214 27.519 -13.828 1.00 88.56 170 LYS A O 1
ATOM 1423 N N . LEU A 1 171 ? -0.043 26.657 -15.896 1.00 87.56 171 LEU A N 1
ATOM 1424 C CA . LEU A 1 171 ? -0.304 25.269 -15.527 1.00 87.56 171 LEU A CA 1
ATOM 1425 C C . LEU A 1 171 ? 1.021 24.507 -15.422 1.00 87.56 171 LEU A C 1
ATOM 1427 O O . LEU A 1 171 ? 1.772 24.420 -16.387 1.00 87.56 171 LEU A O 1
ATOM 1431 N N . GLY A 1 172 ? 1.299 23.931 -14.255 1.00 82.62 172 GLY A N 1
ATOM 1432 C CA . GLY A 1 172 ? 2.523 23.174 -14.009 1.00 82.62 172 GLY A CA 1
ATOM 1433 C C . GLY A 1 172 ? 2.444 22.366 -12.718 1.00 82.62 172 GLY A C 1
ATOM 1434 O O . GLY A 1 172 ? 1.682 22.705 -11.811 1.00 82.62 172 GLY A O 1
ATOM 1435 N N . LEU A 1 173 ? 3.236 21.296 -12.638 1.00 80.19 173 LEU A N 1
ATOM 1436 C CA . LEU A 1 173 ? 3.379 20.507 -11.413 1.00 80.19 173 LEU A CA 1
ATOM 1437 C C . LEU A 1 173 ? 4.168 21.307 -10.369 1.00 80.19 173 LEU A C 1
ATOM 1439 O O . LEU A 1 173 ? 5.208 21.892 -10.682 1.00 80.19 173 LEU A O 1
ATOM 1443 N N . ARG A 1 174 ? 3.686 21.335 -9.124 1.00 78.25 174 ARG A N 1
ATOM 1444 C CA . ARG A 1 174 ? 4.361 22.040 -8.027 1.00 78.25 174 ARG A CA 1
ATOM 1445 C C . ARG A 1 174 ? 5.446 21.142 -7.426 1.00 78.25 174 ARG A C 1
ATOM 1447 O O . ARG A 1 174 ? 5.324 19.922 -7.411 1.00 78.25 174 ARG A O 1
ATOM 1454 N N . LYS A 1 175 ? 6.511 21.747 -6.883 1.00 62.53 175 LYS A N 1
ATOM 1455 C CA . LYS A 1 175 ? 7.655 21.007 -6.309 1.00 62.53 175 LYS A CA 1
ATOM 1456 C C . LYS A 1 175 ? 7.276 20.055 -5.163 1.00 62.53 175 LYS A C 1
ATOM 1458 O O . LYS A 1 175 ? 7.958 19.062 -4.969 1.00 62.53 175 LYS A O 1
ATOM 1463 N N . ALA A 1 176 ? 6.197 20.338 -4.430 1.00 56.81 176 ALA A N 1
ATOM 1464 C CA . ALA A 1 176 ? 5.731 19.512 -3.310 1.00 56.81 176 ALA A CA 1
ATOM 1465 C C . ALA A 1 176 ? 5.132 18.153 -3.731 1.00 56.81 176 ALA A C 1
ATOM 1467 O O . ALA A 1 176 ? 4.898 17.307 -2.872 1.00 56.81 176 ALA A O 1
ATOM 1468 N N . ASP A 1 177 ? 4.915 17.945 -5.032 1.00 50.94 177 ASP A N 1
ATOM 1469 C CA . ASP A 1 177 ? 4.316 16.728 -5.592 1.00 50.94 177 ASP A CA 1
ATOM 1470 C C . ASP A 1 177 ? 5.384 15.790 -6.198 1.00 50.94 177 ASP A C 1
ATOM 1472 O O . ASP A 1 177 ? 5.058 14.816 -6.881 1.00 50.94 177 ASP A O 1
ATOM 1476 N N . LEU A 1 178 ? 6.669 16.106 -5.978 1.00 46.16 178 LEU A N 1
ATOM 1477 C CA . LEU A 1 178 ? 7.824 15.387 -6.505 1.00 46.16 178 LEU A CA 1
ATOM 1478 C C . LEU A 1 178 ? 8.412 14.486 -5.412 1.00 46.16 178 LEU A C 1
ATOM 1480 O O . LEU A 1 178 ? 9.152 14.949 -4.546 1.00 46.16 178 LEU A O 1
ATOM 1484 N N . VAL A 1 179 ? 8.075 13.203 -5.485 1.00 50.44 179 VAL A N 1
ATOM 1485 C CA . VAL A 1 179 ? 8.967 12.116 -5.063 1.00 50.44 179 VAL A CA 1
ATOM 1486 C C . VAL A 1 179 ? 9.558 11.509 -6.332 1.00 50.44 179 VAL A C 1
ATOM 1488 O O . VAL A 1 179 ? 8.911 11.651 -7.411 1.00 50.44 179 VAL A O 1
#